Protein AF-A0A6B3GMR0-F1 (afdb_monomer)

Foldseek 3Di:
DVVLVVQLCCCCPVVNPDDPVSSGDADEDEQDPVVADCPPLVVLLVSQLVSLVVCVVVPHPYYFGDFSNVVPHPDDPVSNVSRVVSND

Structure (mmCIF, N/CA/C/O backbone):
data_AF-A0A6B3GMR0-F1
#
_entry.id   AF-A0A6B3GMR0-F1
#
loop_
_atom_site.group_PDB
_atom_site.id
_atom_site.type_symbol
_atom_site.label_atom_id
_atom_site.label_alt_id
_atom_site.label_comp_id
_atom_site.label_asym_id
_atom_site.label_entity_id
_atom_site.label_seq_id
_atom_site.pdbx_PDB_ins_code
_atom_site.Cartn_x
_atom_site.Cartn_y
_atom_site.Cartn_z
_atom_site.occupancy
_atom_site.B_iso_or_equiv
_atom_site.auth_seq_id
_atom_site.auth_comp_id
_atom_site.auth_asym_id
_atom_site.auth_atom_id
_atom_site.pdbx_PDB_model_num
ATOM 1 N N . ARG A 1 1 ? -0.401 -0.731 -12.820 1.00 96.06 1 ARG A N 1
ATOM 2 C CA . ARG A 1 1 ? -0.276 -1.360 -14.170 1.00 96.06 1 ARG A CA 1
ATOM 3 C C . ARG A 1 1 ? 0.146 -0.367 -15.259 1.00 96.06 1 ARG A C 1
ATOM 5 O O . ARG A 1 1 ? 1.236 -0.532 -15.789 1.00 96.06 1 ARG A O 1
ATOM 12 N N . ALA A 1 2 ? -0.661 0.653 -15.585 1.00 98.19 2 ALA A N 1
ATOM 13 C CA . ALA A 1 2 ? -0.328 1.638 -16.629 1.00 98.19 2 ALA A CA 1
ATOM 14 C C . ALA A 1 2 ? 1.026 2.335 -16.392 1.00 98.19 2 ALA A C 1
ATOM 16 O O . ALA A 1 2 ? 1.852 2.363 -17.299 1.00 98.19 2 ALA A O 1
ATOM 17 N N . ALA A 1 3 ? 1.296 2.759 -15.150 1.00 97.88 3 ALA A N 1
ATOM 18 C CA . ALA A 1 3 ? 2.569 3.367 -14.754 1.00 97.88 3 ALA A CA 1
ATOM 19 C C . ALA A 1 3 ? 3.801 2.532 -15.159 1.00 97.88 3 ALA A C 1
ATOM 21 O O . ALA A 1 3 ? 4.741 3.078 -15.721 1.00 97.88 3 ALA A O 1
ATOM 22 N N . ARG A 1 4 ? 3.771 1.199 -14.981 1.00 98.38 4 ARG A N 1
ATOM 23 C CA . ARG A 1 4 ? 4.887 0.316 -15.378 1.00 98.38 4 ARG A CA 1
ATOM 24 C C . ARG A 1 4 ? 5.149 0.348 -16.886 1.00 98.38 4 ARG A C 1
ATOM 26 O O . ARG A 1 4 ? 6.300 0.357 -17.301 1.00 98.38 4 ARG A O 1
ATOM 33 N N . ARG A 1 5 ? 4.090 0.390 -17.707 1.00 98.12 5 ARG A N 1
ATOM 34 C CA . ARG A 1 5 ? 4.208 0.456 -19.176 1.00 98.12 5 ARG A CA 1
ATOM 35 C C . ARG A 1 5 ? 4.742 1.806 -19.645 1.00 98.12 5 ARG A C 1
ATOM 37 O O . ARG A 1 5 ? 5.573 1.835 -20.544 1.00 98.12 5 ARG A O 1
ATOM 44 N N . ILE A 1 6 ? 4.253 2.896 -19.051 1.00 98.38 6 ILE A N 1
ATOM 45 C CA . ILE A 1 6 ? 4.712 4.257 -19.365 1.00 98.38 6 ILE A CA 1
ATOM 46 C C . ILE A 1 6 ? 6.191 4.392 -18.998 1.00 98.38 6 ILE A C 1
ATOM 48 O O . ILE A 1 6 ? 6.991 4.783 -19.841 1.00 98.38 6 ILE A O 1
ATOM 52 N N . TRP A 1 7 ? 6.557 3.970 -17.785 1.00 98.31 7 TRP A N 1
ATOM 53 C CA . TRP A 1 7 ? 7.935 3.984 -17.307 1.00 98.31 7 TRP A CA 1
ATOM 54 C C . TRP A 1 7 ? 8.878 3.197 -18.220 1.00 98.31 7 TRP A C 1
ATOM 56 O O . TRP A 1 7 ? 9.851 3.755 -18.715 1.00 98.31 7 TRP A O 1
ATOM 66 N N . ALA A 1 8 ? 8.568 1.927 -18.503 1.00 98.38 8 ALA A N 1
ATOM 67 C CA . ALA A 1 8 ? 9.412 1.087 -19.353 1.00 98.38 8 ALA A CA 1
ATOM 68 C C . ALA A 1 8 ? 9.611 1.694 -20.752 1.00 98.38 8 ALA A C 1
ATOM 70 O O . ALA A 1 8 ? 10.724 1.679 -21.280 1.00 98.38 8 ALA A O 1
ATOM 71 N N . ARG A 1 9 ? 8.549 2.280 -21.327 1.00 98.31 9 ARG A N 1
ATOM 72 C CA . ARG A 1 9 ? 8.612 2.968 -22.619 1.00 98.31 9 ARG A CA 1
ATOM 73 C C . ARG A 1 9 ? 9.566 4.156 -22.576 1.00 98.31 9 ARG A C 1
ATOM 75 O O . ARG A 1 9 ? 10.461 4.226 -23.406 1.00 98.31 9 ARG A O 1
ATOM 82 N N . TRP A 1 10 ? 9.410 5.053 -21.605 1.00 98.44 10 TRP A N 1
ATOM 83 C CA . TRP A 1 10 ? 10.271 6.234 -21.480 1.00 98.44 10 TRP A CA 1
ATOM 84 C C . TRP A 1 10 ? 11.726 5.861 -21.211 1.00 98.44 10 TRP A C 1
ATOM 86 O O . TRP A 1 10 ? 12.624 6.401 -21.853 1.00 98.44 10 TRP A O 1
ATOM 96 N N . MET A 1 11 ? 11.972 4.892 -20.326 1.00 98.50 11 MET A N 1
ATOM 97 C CA . MET A 1 11 ? 13.328 4.406 -20.067 1.00 98.50 11 MET A CA 1
ATOM 98 C C . MET A 1 11 ? 13.995 3.898 -21.346 1.00 98.50 11 MET A C 1
ATOM 100 O O . MET A 1 11 ? 15.156 4.212 -21.590 1.00 98.50 11 MET A O 1
ATOM 104 N N . LYS A 1 12 ? 13.267 3.157 -22.186 1.00 98.25 12 LYS A N 1
ATOM 105 C CA . LYS A 1 12 ? 13.796 2.620 -23.442 1.00 98.25 12 LYS A CA 1
ATOM 106 C C . LYS A 1 12 ? 13.952 3.686 -24.532 1.00 98.25 12 LYS A C 1
ATOM 108 O O . LYS A 1 12 ? 15.022 3.789 -25.120 1.00 98.25 12 LYS A O 1
ATOM 113 N N . GLU A 1 13 ? 12.892 4.434 -24.820 1.00 98.25 13 GLU A N 1
ATOM 114 C CA . GLU A 1 13 ? 12.788 5.302 -26.003 1.00 98.25 13 GLU A CA 1
ATOM 115 C C . GLU A 1 13 ? 13.395 6.689 -25.770 1.00 98.25 13 GLU A C 1
ATOM 117 O O . GLU A 1 13 ? 14.053 7.220 -26.659 1.00 98.25 13 GLU A O 1
ATOM 122 N N . THR A 1 14 ? 13.219 7.257 -24.576 1.00 98.19 14 THR A N 1
ATOM 123 C CA . THR A 1 14 ? 13.706 8.605 -24.246 1.00 98.19 14 THR A CA 1
ATOM 124 C C . THR A 1 14 ? 15.120 8.566 -23.678 1.00 98.19 14 THR A C 1
ATOM 126 O O . THR A 1 14 ? 15.952 9.397 -24.031 1.00 98.19 14 THR A O 1
ATOM 129 N N . TYR A 1 15 ? 15.403 7.600 -22.798 1.00 97.75 15 TYR A N 1
AT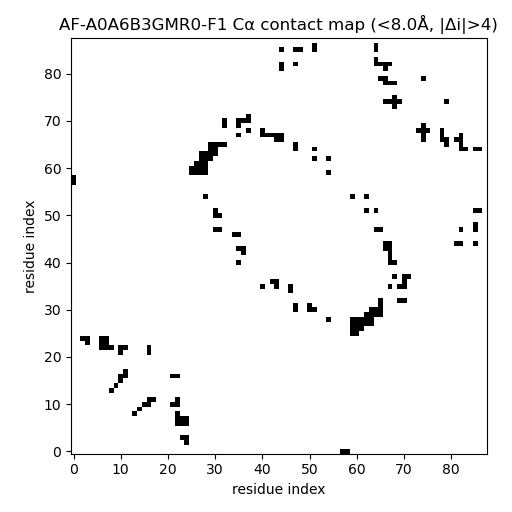OM 130 C CA . TYR A 1 15 ? 16.664 7.544 -22.046 1.00 97.75 15 TYR A CA 1
ATOM 131 C C . TYR A 1 15 ? 17.627 6.439 -22.509 1.00 97.75 15 TYR A C 1
ATOM 133 O O . TYR A 1 15 ? 18.730 6.324 -21.978 1.00 97.75 15 TYR A O 1
ATOM 141 N N . GLY A 1 16 ? 17.244 5.623 -23.499 1.00 97.88 16 GLY A N 1
ATOM 142 C CA . GLY A 1 16 ? 18.129 4.625 -24.108 1.00 97.88 16 GLY A CA 1
ATOM 143 C C . GLY A 1 16 ? 18.530 3.463 -23.190 1.00 97.88 16 GLY A C 1
ATOM 144 O O . GLY A 1 16 ? 19.605 2.884 -23.366 1.00 97.88 16 GLY A O 1
ATOM 145 N N . ALA A 1 17 ? 17.703 3.110 -22.199 1.00 97.81 17 ALA A N 1
ATOM 146 C CA . ALA A 1 17 ? 17.979 2.027 -21.256 1.00 97.81 17 ALA A CA 1
ATOM 147 C C . ALA A 1 17 ? 18.135 0.671 -21.968 1.00 97.81 17 ALA A C 1
ATOM 149 O O . ALA A 1 17 ? 17.198 0.155 -22.581 1.00 97.81 17 ALA A O 1
ATOM 150 N N . ARG A 1 18 ? 19.325 0.069 -21.843 1.00 95.44 18 ARG A N 1
ATOM 151 C CA . ARG A 1 18 ? 19.722 -1.138 -22.594 1.00 95.44 18 ARG A CA 1
ATOM 152 C C . ARG A 1 18 ? 19.410 -2.467 -21.907 1.00 95.44 18 ARG A C 1
ATOM 154 O O . ARG A 1 18 ? 19.486 -3.501 -22.556 1.00 95.44 18 ARG A O 1
ATOM 161 N N . THR A 1 19 ? 19.099 -2.460 -20.613 1.00 97.81 19 THR A N 1
ATOM 162 C CA . THR A 1 19 ? 18.809 -3.682 -19.849 1.00 97.81 19 THR A CA 1
ATOM 163 C C . THR A 1 19 ? 17.364 -3.695 -19.380 1.00 97.81 19 THR A C 1
ATOM 165 O O . THR A 1 19 ? 16.815 -2.656 -19.008 1.00 97.81 19 THR A O 1
ATOM 168 N N . ASP A 1 20 ? 16.762 -4.882 -19.321 1.00 96.19 20 ASP A N 1
ATOM 169 C CA . ASP A 1 20 ? 15.375 -5.038 -18.866 1.00 96.19 20 ASP A CA 1
ATOM 170 C C . ASP A 1 20 ? 15.188 -4.535 -17.433 1.00 96.19 20 ASP A C 1
ATOM 172 O O . ASP A 1 20 ? 14.207 -3.862 -17.125 1.00 96.19 20 ASP A O 1
ATOM 176 N N . LYS A 1 21 ? 16.177 -4.778 -16.561 1.00 97.56 21 LYS A N 1
ATOM 177 C CA . LYS A 1 21 ? 16.153 -4.312 -15.166 1.00 97.56 21 LYS A CA 1
ATOM 178 C C . LYS A 1 21 ? 16.062 -2.790 -15.055 1.00 97.56 21 LYS A C 1
ATOM 180 O O . LYS A 1 21 ? 15.364 -2.299 -14.174 1.00 97.56 21 LYS A O 1
ATOM 185 N N . ALA A 1 22 ? 16.728 -2.043 -15.939 1.00 97.44 22 ALA A N 1
ATOM 186 C CA . ALA A 1 22 ? 16.655 -0.581 -15.948 1.00 97.44 22 ALA A CA 1
ATOM 187 C C . ALA A 1 22 ? 15.272 -0.056 -16.382 1.00 97.44 22 ALA A C 1
ATOM 189 O O . ALA A 1 22 ? 14.937 1.095 -16.120 1.00 97.44 22 ALA A O 1
ATOM 190 N N . GLN A 1 23 ? 14.448 -0.900 -17.009 1.00 97.94 23 GLN A N 1
ATOM 191 C CA . GLN A 1 23 ? 13.085 -0.571 -17.430 1.00 97.94 23 GLN A CA 1
ATOM 192 C C . GLN A 1 23 ? 12.027 -0.984 -16.389 1.00 97.94 23 GLN A C 1
ATOM 194 O O . GLN A 1 23 ? 10.840 -0.708 -16.571 1.00 97.94 23 GLN A O 1
ATOM 199 N N . TRP A 1 24 ? 12.415 -1.641 -15.289 1.00 97.94 24 TRP A N 1
ATOM 200 C CA . TRP A 1 24 ? 11.478 -2.069 -14.249 1.00 97.94 24 TRP A CA 1
ATOM 201 C C . TRP A 1 24 ? 11.070 -0.905 -13.347 1.00 97.94 24 TRP A C 1
ATOM 203 O O . TRP A 1 24 ? 11.901 -0.297 -12.677 1.00 97.94 24 TRP A O 1
ATOM 213 N N . LEU A 1 25 ? 9.764 -0.661 -13.251 1.00 98.12 25 LEU A N 1
ATOM 214 C CA . LEU A 1 25 ? 9.200 0.201 -12.216 1.00 98.12 25 LEU A CA 1
ATOM 215 C C . LEU A 1 25 ? 8.841 -0.648 -10.994 1.00 98.12 25 LEU A C 1
ATOM 217 O O . LEU A 1 25 ? 7.835 -1.367 -11.009 1.00 98.12 25 LEU A O 1
ATOM 221 N N . ARG A 1 26 ? 9.662 -0.536 -9.948 1.00 98.00 26 ARG A N 1
ATOM 222 C CA . ARG A 1 26 ? 9.360 -1.046 -8.605 1.00 98.00 26 ARG A CA 1
ATOM 223 C C . ARG A 1 26 ? 8.750 0.067 -7.767 1.00 98.00 26 ARG A C 1
ATOM 225 O O . ARG A 1 26 ? 9.180 1.211 -7.885 1.00 98.00 26 ARG A O 1
ATOM 232 N N . PHE A 1 27 ? 7.762 -0.257 -6.943 1.00 98.12 27 PHE A N 1
ATOM 233 C CA . PHE A 1 27 ? 7.064 0.747 -6.145 1.00 98.12 27 PHE A CA 1
ATOM 234 C C . PHE A 1 27 ? 6.562 0.178 -4.821 1.00 98.12 27 PHE A C 1
ATOM 236 O O . PHE A 1 27 ? 6.221 -1.003 -4.714 1.00 98.12 27 PHE A O 1
ATOM 243 N N . HIS A 1 28 ? 6.538 1.064 -3.832 1.00 98.44 28 HIS A N 1
ATOM 244 C CA . HIS A 1 28 ? 5.823 0.893 -2.580 1.00 98.44 28 HIS A CA 1
ATOM 245 C C . HIS A 1 28 ? 4.400 1.429 -2.746 1.00 98.44 28 HIS A C 1
ATOM 247 O O . HIS A 1 28 ? 4.189 2.407 -3.466 1.00 98.44 28 HIS A O 1
ATOM 253 N N . THR A 1 29 ? 3.442 0.806 -2.069 1.00 98.56 29 THR A N 1
ATOM 254 C CA . THR A 1 29 ? 2.070 1.307 -1.973 1.00 98.56 29 THR A CA 1
ATOM 255 C C . THR A 1 29 ? 1.702 1.475 -0.511 1.00 98.56 29 THR A C 1
ATOM 257 O O . THR A 1 29 ? 2.003 0.603 0.297 1.00 98.56 29 THR A O 1
ATOM 260 N N . GLN A 1 30 ? 1.010 2.563 -0.197 1.00 98.56 30 GLN A N 1
ATOM 261 C CA . GLN A 1 30 ? 0.344 2.772 1.079 1.00 98.56 30 GLN A CA 1
ATOM 262 C C . GLN A 1 30 ? -1.159 2.900 0.819 1.00 98.56 30 GLN A C 1
ATOM 264 O O . GLN A 1 30 ? -1.559 3.505 -0.180 1.00 98.56 30 GLN A O 1
ATOM 269 N N . THR A 1 31 ? -1.987 2.312 1.681 1.00 98.38 31 THR A N 1
ATOM 270 C CA . THR A 1 31 ? -3.442 2.536 1.671 1.00 98.38 31 THR A CA 1
ATOM 271 C C . THR A 1 31 ? -3.762 4.014 1.935 1.00 98.38 31 THR A C 1
ATOM 273 O O . THR A 1 31 ? -2.938 4.766 2.456 1.00 98.38 31 THR A O 1
ATOM 276 N N . ALA A 1 32 ? -4.934 4.495 1.542 1.00 97.75 32 ALA A N 1
ATOM 277 C CA . ALA A 1 32 ? -5.203 5.928 1.534 1.00 97.75 32 ALA A CA 1
ATOM 278 C C . ALA A 1 32 ? -5.529 6.446 2.945 1.00 97.75 32 ALA A C 1
ATOM 280 O O . ALA A 1 32 ? -6.593 6.174 3.482 1.00 97.75 32 ALA A O 1
ATOM 281 N N . GLY A 1 33 ? -4.655 7.264 3.545 1.00 96.12 33 GLY A N 1
ATOM 282 C CA . GLY A 1 33 ? -4.943 7.863 4.862 1.00 96.12 33 GLY A CA 1
ATOM 283 C C . GLY A 1 33 ? -6.196 8.749 4.845 1.00 96.12 33 GLY A C 1
ATOM 284 O O . GLY A 1 33 ? -6.983 8.757 5.784 1.00 96.12 33 GLY A O 1
ATOM 285 N N . VAL A 1 34 ? -6.433 9.433 3.721 1.00 96.25 34 VAL A N 1
ATOM 286 C CA . VAL A 1 34 ? -7.593 10.317 3.523 1.00 96.25 34 VAL A CA 1
ATOM 287 C C . VAL A 1 34 ? -8.931 9.571 3.395 1.00 96.25 34 VAL A C 1
ATOM 289 O O . VAL A 1 34 ? -9.977 10.200 3.516 1.00 96.25 34 VAL A O 1
ATOM 292 N N . SER A 1 35 ? -8.934 8.255 3.137 1.00 96.81 35 SER A N 1
ATOM 293 C CA . SER A 1 35 ? -10.181 7.475 3.035 1.00 96.81 35 SER A CA 1
ATOM 294 C C . SER A 1 35 ? -10.726 7.039 4.400 1.00 96.81 35 SER A C 1
ATOM 296 O O . SER A 1 35 ? -11.879 6.605 4.499 1.00 96.81 35 SER A O 1
ATOM 298 N N . LEU A 1 36 ? -9.914 7.159 5.451 1.00 97.19 36 LEU A N 1
ATOM 299 C CA . LEU A 1 36 ? -10.266 6.746 6.797 1.00 97.19 36 LEU A CA 1
ATOM 300 C C . LEU A 1 36 ? -11.200 7.757 7.468 1.00 97.19 36 LEU A C 1
ATOM 302 O O . LEU A 1 36 ? -11.131 8.962 7.231 1.00 97.19 36 LEU A O 1
ATOM 306 N N . THR A 1 37 ? -12.067 7.264 8.351 1.00 97.44 37 THR A N 1
ATOM 307 C CA . THR A 1 37 ? -13.018 8.097 9.096 1.00 97.44 37 THR A CA 1
ATOM 308 C C . THR A 1 37 ? -12.798 7.982 10.598 1.00 97.44 37 THR A C 1
ATOM 310 O O . THR A 1 37 ? -12.675 6.876 11.122 1.00 97.44 37 THR A O 1
ATOM 313 N N . ALA A 1 38 ? -12.824 9.120 11.297 1.00 96.00 38 ALA A N 1
ATOM 314 C CA . ALA A 1 38 ? -12.834 9.153 12.761 1.00 96.00 38 ALA A CA 1
ATOM 315 C C . ALA A 1 38 ? -14.138 8.558 13.322 1.00 96.00 38 ALA A C 1
ATOM 317 O O . ALA A 1 38 ? -14.154 7.888 14.352 1.00 96.00 38 ALA A O 1
ATOM 318 N N . GLN A 1 39 ? -15.250 8.787 12.624 1.00 96.56 39 GLN A N 1
ATOM 319 C CA . GLN A 1 39 ? -16.541 8.190 12.926 1.00 96.56 39 GLN A CA 1
ATOM 320 C C . GLN A 1 39 ? -16.544 6.722 12.501 1.00 96.56 39 GLN A C 1
ATOM 322 O O . GLN A 1 39 ? -16.147 6.395 11.382 1.00 96.56 39 GLN A O 1
ATOM 327 N N . GLN A 1 40 ? -17.049 5.853 13.381 1.00 96.06 40 GLN A N 1
ATOM 328 C CA . GLN A 1 40 ? -17.141 4.407 13.148 1.00 96.06 40 GLN A CA 1
ATOM 329 C C . GLN A 1 40 ? -15.810 3.813 12.632 1.00 96.06 40 GLN A C 1
ATOM 331 O O . GLN A 1 40 ? -15.778 3.230 11.544 1.00 96.06 40 GLN A O 1
ATOM 336 N N . PRO A 1 41 ? -14.707 3.949 13.393 1.00 95.12 41 PRO A N 1
ATOM 337 C CA . PRO A 1 41 ? -13.357 3.658 12.905 1.00 95.12 41 PRO A CA 1
ATOM 338 C C . PRO A 1 41 ? -13.149 2.183 12.541 1.00 95.12 41 PRO A C 1
ATOM 340 O O . PRO A 1 41 ? -12.317 1.868 11.705 1.00 95.12 41 PRO A O 1
ATOM 343 N N . TYR A 1 42 ? -13.961 1.258 13.058 1.00 97.12 42 TYR A N 1
ATOM 344 C CA . TYR A 1 42 ? -13.932 -0.147 12.630 1.00 97.12 42 TYR A CA 1
ATOM 345 C C . TYR A 1 42 ? -14.225 -0.339 11.133 1.00 97.12 42 TYR A C 1
ATOM 347 O O . TYR A 1 42 ? -13.712 -1.278 10.526 1.00 97.12 42 TYR A O 1
ATOM 355 N N . ASN A 1 43 ? -14.966 0.577 10.497 1.00 97.69 43 ASN A N 1
ATOM 356 C CA . ASN A 1 43 ? -15.175 0.548 9.047 1.00 97.69 43 ASN A CA 1
ATOM 357 C C . ASN A 1 43 ? -13.866 0.763 8.267 1.00 97.69 43 ASN A C 1
ATOM 359 O O . ASN A 1 43 ? -13.760 0.335 7.118 1.00 97.69 43 ASN A O 1
ATOM 363 N N . ASN A 1 44 ? -12.853 1.379 8.886 1.00 98.00 44 ASN A N 1
ATOM 364 C CA . ASN A 1 44 ? -11.532 1.561 8.289 1.00 98.00 44 ASN A CA 1
ATOM 365 C C . ASN A 1 44 ? -10.830 0.224 8.039 1.00 98.00 44 ASN A C 1
ATOM 367 O O . ASN A 1 44 ? -10.124 0.112 7.048 1.00 98.00 44 ASN A O 1
ATOM 371 N N . VAL A 1 45 ? -11.098 -0.818 8.838 1.00 98.00 45 VAL A N 1
ATOM 372 C CA . VAL A 1 45 ? -10.549 -2.166 8.591 1.00 98.00 45 VAL A CA 1
ATOM 373 C C . VAL A 1 45 ? -10.992 -2.684 7.221 1.00 98.00 45 VAL A C 1
ATOM 375 O O . VAL A 1 45 ? -10.177 -3.167 6.440 1.00 98.00 45 VAL A O 1
ATOM 378 N N . VAL A 1 46 ? -12.275 -2.518 6.886 1.00 98.44 46 VAL A N 1
ATOM 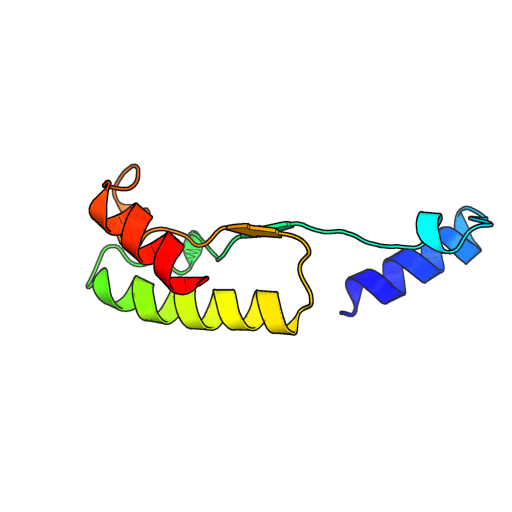379 C CA . VAL A 1 46 ? -12.826 -2.948 5.591 1.00 98.44 46 VAL A CA 1
ATOM 380 C C . VAL A 1 46 ? -12.274 -2.099 4.444 1.00 98.44 46 VAL A C 1
ATOM 382 O O . VAL A 1 46 ? -11.920 -2.645 3.399 1.00 98.44 46 VAL A O 1
ATOM 385 N N . ARG A 1 47 ? -12.153 -0.77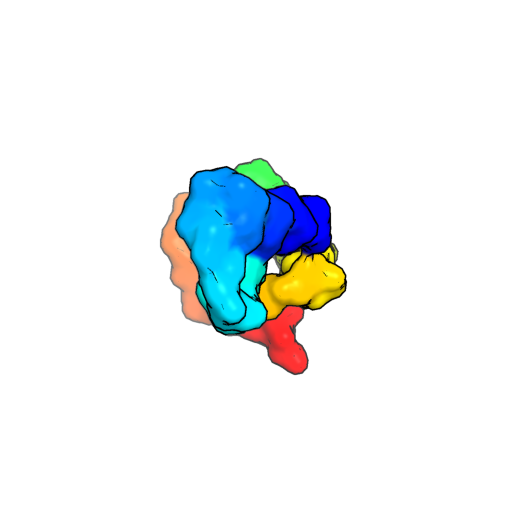7 4.633 1.00 98.38 47 ARG A N 1
ATOM 386 C CA . ARG A 1 47 ? -11.553 0.126 3.632 1.00 98.38 47 ARG A CA 1
ATOM 387 C C . ARG A 1 47 ? -10.113 -0.277 3.328 1.00 98.38 47 ARG A C 1
ATOM 389 O O . ARG A 1 47 ? -9.793 -0.575 2.178 1.00 98.38 47 ARG A O 1
ATOM 396 N N . THR A 1 48 ? -9.290 -0.381 4.370 1.00 98.44 48 THR A N 1
ATOM 397 C CA . THR A 1 48 ? -7.888 -0.792 4.277 1.00 98.44 48 THR A CA 1
ATOM 398 C C . THR A 1 48 ? -7.757 -2.172 3.631 1.00 98.44 48 THR A C 1
ATOM 400 O O . THR A 1 48 ? -6.894 -2.343 2.779 1.00 98.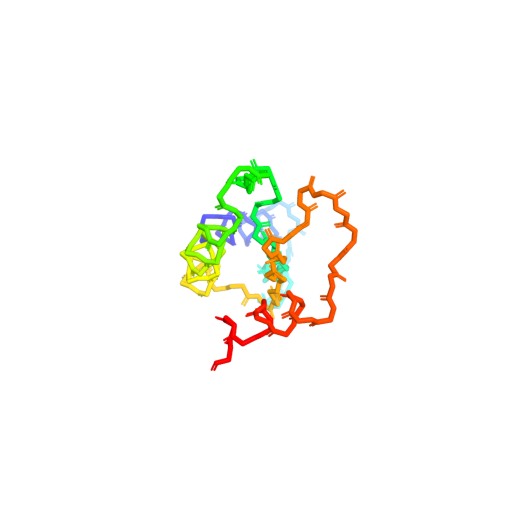44 48 THR A O 1
ATOM 403 N N . ALA A 1 49 ? -8.627 -3.141 3.943 1.00 98.69 49 ALA A N 1
ATOM 404 C CA . ALA A 1 49 ? -8.592 -4.469 3.323 1.00 98.69 49 ALA A CA 1
ATOM 405 C C . ALA A 1 49 ? -8.833 -4.430 1.801 1.00 98.69 49 ALA A C 1
ATOM 407 O O . ALA A 1 49 ? -8.106 -5.068 1.034 1.00 98.69 49 ALA A O 1
ATOM 408 N N . VAL A 1 50 ? -9.813 -3.649 1.335 1.00 98.69 50 VAL A N 1
ATOM 409 C CA . VAL A 1 50 ? -10.101 -3.498 -0.105 1.00 98.69 50 VAL A CA 1
ATOM 410 C C . VAL A 1 50 ? -8.969 -2.759 -0.827 1.00 98.69 50 VAL A C 1
ATOM 412 O O . VAL A 1 50 ? -8.577 -3.129 -1.941 1.00 98.69 50 VAL A O 1
ATOM 415 N N . GLU A 1 51 ? -8.405 -1.731 -0.199 1.00 98.75 51 GLU A N 1
ATOM 416 C CA . GLU A 1 51 ? -7.268 -0.979 -0.734 1.00 98.75 51 GLU A CA 1
ATOM 417 C C . GLU A 1 51 ? -5.992 -1.836 -0.785 1.00 98.75 51 GLU A C 1
ATOM 419 O O . GLU A 1 51 ? -5.285 -1.835 -1.796 1.00 98.75 51 GLU A O 1
ATOM 424 N N . ALA A 1 52 ? -5.737 -2.635 0.254 1.00 98.62 52 ALA A N 1
ATOM 425 C CA . ALA A 1 52 ? -4.636 -3.592 0.314 1.00 98.62 52 ALA A CA 1
ATOM 426 C C . ALA A 1 52 ? -4.746 -4.634 -0.805 1.00 98.62 52 ALA A C 1
ATOM 428 O O . ALA A 1 52 ? -3.792 -4.835 -1.562 1.00 98.62 52 ALA A O 1
ATOM 429 N N . LEU A 1 53 ? -5.930 -5.229 -0.994 1.00 98.69 53 LEU A N 1
ATOM 430 C CA . LEU A 1 53 ? -6.181 -6.156 -2.098 1.00 98.69 53 LEU A CA 1
ATOM 431 C C . LEU A 1 53 ? -5.944 -5.483 -3.459 1.00 98.69 53 LEU A C 1
ATOM 433 O O . LEU A 1 53 ? -5.332 -6.071 -4.352 1.00 98.69 53 LEU A O 1
ATOM 437 N N . SER A 1 54 ? -6.362 -4.225 -3.609 1.00 98.62 54 SER A N 1
ATOM 438 C CA . SER A 1 54 ? -6.115 -3.444 -4.826 1.00 98.62 54 SER A CA 1
ATOM 439 C C . SER A 1 54 ? -4.618 -3.237 -5.086 1.00 98.62 54 SER A C 1
ATOM 441 O O . SER A 1 54 ? -4.173 -3.340 -6.233 1.00 98.62 54 SER A O 1
ATOM 443 N N . ALA A 1 55 ? -3.816 -3.003 -4.043 1.00 98.50 55 ALA A N 1
ATOM 444 C CA . ALA A 1 55 ? -2.361 -2.895 -4.146 1.00 98.50 55 ALA A CA 1
ATOM 445 C C . ALA A 1 55 ? -1.702 -4.229 -4.545 1.00 98.50 55 ALA A C 1
ATOM 447 O O . ALA A 1 55 ? -0.829 -4.247 -5.424 1.00 98.50 55 ALA A O 1
ATOM 448 N N . VAL A 1 56 ? -2.158 -5.346 -3.962 1.00 98.44 56 VAL A N 1
ATOM 449 C CA . VAL A 1 56 ? -1.700 -6.709 -4.289 1.00 98.44 56 VAL A CA 1
ATOM 450 C C . VAL A 1 56 ? -2.000 -7.044 -5.750 1.00 98.44 56 VAL A C 1
ATOM 452 O O . VAL A 1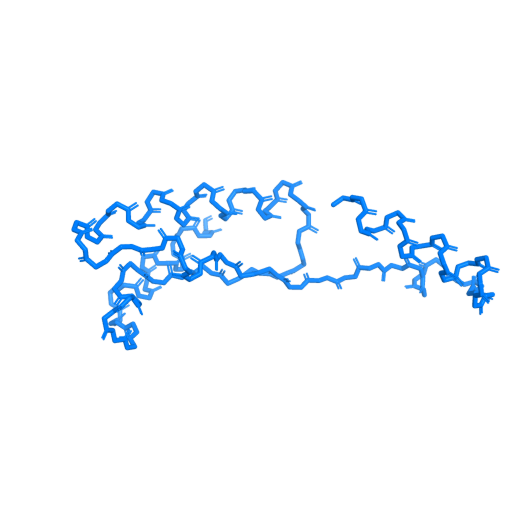 56 ? -1.084 -7.358 -6.511 1.00 98.44 56 VAL A O 1
ATOM 455 N N . LEU A 1 57 ? -3.250 -6.880 -6.194 1.00 98.50 57 LEU A N 1
ATOM 456 C CA . LEU A 1 57 ? -3.647 -7.092 -7.595 1.00 98.50 57 LEU A CA 1
ATOM 457 C C . LEU A 1 57 ? -2.972 -6.086 -8.548 1.00 98.50 57 LEU A C 1
ATOM 459 O O . LEU A 1 57 ? -2.723 -6.366 -9.725 1.00 98.50 57 LEU A O 1
ATOM 463 N N . GLY A 1 58 ? -2.619 -4.907 -8.035 1.00 98.25 58 GLY A N 1
ATOM 464 C CA . GLY A 1 58 ? -1.799 -3.907 -8.709 1.00 98.25 58 GLY A CA 1
ATOM 465 C C . GLY A 1 58 ? -0.340 -4.333 -8.909 1.00 98.25 58 GLY A C 1
ATOM 466 O O . GLY A 1 58 ? 0.340 -3.755 -9.771 1.00 98.25 58 GLY A O 1
ATOM 467 N N . GLY A 1 59 ? 0.130 -5.354 -8.190 1.00 98.12 59 GLY A N 1
ATOM 468 C CA . GLY A 1 59 ? 1.488 -5.892 -8.226 1.00 98.12 59 GLY A CA 1
ATOM 469 C C . GLY A 1 59 ? 2.510 -4.970 -7.566 1.00 98.12 59 GLY A C 1
ATOM 470 O O . GLY A 1 59 ? 3.504 -4.635 -8.212 1.00 98.12 59 GLY A O 1
ATOM 471 N N . THR A 1 60 ? 2.215 -4.486 -6.355 1.00 98.44 60 THR A N 1
ATOM 472 C CA . THR A 1 60 ? 3.159 -3.716 -5.521 1.00 98.44 60 THR A CA 1
ATOM 473 C C . THR A 1 60 ? 4.350 -4.567 -5.070 1.00 98.44 60 THR A C 1
ATOM 475 O O . THR A 1 60 ? 4.243 -5.788 -4.978 1.00 98.44 60 THR A O 1
ATOM 478 N N . ASN A 1 61 ? 5.499 -3.938 -4.799 1.00 98.38 61 ASN A N 1
ATOM 479 C CA . ASN A 1 61 ? 6.688 -4.631 -4.281 1.00 98.38 61 ASN A CA 1
ATOM 480 C C . ASN A 1 61 ? 6.774 -4.610 -2.753 1.00 98.38 61 ASN A C 1
ATOM 482 O O . ASN A 1 61 ? 7.414 -5.474 -2.165 1.00 98.38 61 ASN A O 1
ATOM 486 N N . SER A 1 62 ? 6.152 -3.619 -2.125 1.00 98.31 62 SER A N 1
ATOM 487 C CA . SER A 1 62 ? 5.954 -3.543 -0.680 1.00 98.31 62 SER A CA 1
ATOM 488 C C . SER A 1 62 ? 4.657 -2.793 -0.390 1.00 98.31 62 SER A C 1
ATOM 490 O O . SER A 1 62 ? 4.203 -1.994 -1.218 1.00 98.31 62 SER A O 1
ATOM 492 N N . LEU A 1 63 ? 4.042 -3.065 0.758 1.00 98.44 63 LEU A N 1
ATOM 493 C CA . LEU A 1 63 ? 2.735 -2.526 1.121 1.00 98.44 63 LEU A CA 1
ATOM 494 C C . LEU A 1 63 ? 2.731 -2.034 2.571 1.00 98.44 63 LEU A C 1
ATOM 496 O O . LEU A 1 63 ? 3.206 -2.721 3.472 1.00 98.44 63 LEU A O 1
ATOM 500 N N . HIS A 1 64 ? 2.192 -0.837 2.775 1.00 98.50 64 HIS A N 1
ATOM 501 C CA . HIS A 1 64 ? 1.808 -0.312 4.077 1.00 98.50 64 HIS A CA 1
ATOM 502 C C . HIS A 1 64 ? 0.280 -0.256 4.152 1.00 98.50 64 HIS A C 1
ATOM 504 O O . HIS A 1 64 ? -0.375 0.344 3.298 1.00 98.50 64 HIS A O 1
ATOM 510 N N . THR A 1 65 ? -0.273 -0.873 5.185 1.00 97.81 65 THR A N 1
ATOM 511 C CA . THR A 1 65 ? -1.695 -0.837 5.529 1.00 97.81 65 THR A CA 1
ATOM 512 C C . THR A 1 65 ? -1.887 0.076 6.724 1.00 97.81 65 THR A C 1
ATOM 514 O O . THR A 1 65 ? -1.253 -0.136 7.754 1.00 97.81 65 THR A O 1
ATOM 517 N N . ASN A 1 66 ? -2.755 1.065 6.573 1.00 97.50 66 ASN A N 1
ATOM 518 C CA . ASN A 1 66 ? -3.042 2.056 7.599 1.00 97.50 66 ASN A CA 1
ATOM 519 C C . ASN A 1 66 ? -3.811 1.430 8.762 1.00 97.50 66 ASN A C 1
ATOM 521 O O . ASN A 1 66 ? -4.605 0.497 8.575 1.00 97.50 66 ASN A O 1
ATOM 525 N N . ALA A 1 67 ? -3.606 1.981 9.952 1.00 96.31 67 ALA A N 1
ATOM 526 C CA . ALA A 1 67 ? -4.307 1.546 11.148 1.00 96.31 67 ALA A CA 1
ATOM 527 C C . ALA A 1 67 ? -5.713 2.156 11.216 1.00 96.31 67 ALA A C 1
ATOM 529 O O . ALA A 1 67 ? -5.981 3.241 10.699 1.00 96.31 67 ALA A O 1
ATOM 530 N N . LEU A 1 68 ? -6.643 1.461 11.873 1.00 94.62 68 LEU A N 1
ATOM 531 C CA . LEU A 1 68 ? -8.042 1.896 11.925 1.00 94.62 68 LEU A CA 1
ATOM 532 C C . LEU A 1 68 ? -8.254 3.208 12.708 1.00 94.62 68 LEU A C 1
ATOM 534 O O . LEU A 1 68 ? -9.260 3.881 12.490 1.00 94.62 68 LEU A O 1
ATOM 538 N N . ASP A 1 69 ? -7.328 3.559 13.604 1.00 92.12 69 ASP A N 1
ATOM 539 C CA . ASP A 1 69 ? -7.351 4.723 14.502 1.00 92.12 69 ASP A CA 1
ATOM 540 C C . ASP A 1 69 ? -6.475 5.898 14.019 1.00 92.12 69 ASP A C 1
ATOM 542 O O . ASP A 1 69 ? -6.446 6.954 14.654 1.00 92.12 69 ASP A O 1
ATOM 546 N N . GLU A 1 70 ? -5.833 5.764 12.855 1.00 89.56 70 GLU A N 1
ATOM 547 C CA . GLU A 1 70 ? -4.819 6.701 12.345 1.00 89.56 70 GLU A CA 1
ATOM 548 C C . GLU A 1 70 ? -5.376 8.100 12.017 1.00 89.56 70 GLU A C 1
ATOM 550 O O . GLU A 1 70 ? -4.642 9.082 11.938 1.00 89.56 70 GLU A O 1
ATOM 555 N N . THR A 1 71 ? -6.701 8.231 11.894 1.00 89.94 71 THR A N 1
ATOM 556 C CA . THR A 1 71 ? -7.372 9.537 11.768 1.00 89.94 71 THR A CA 1
ATOM 557 C C . THR A 1 71 ? -7.314 10.390 13.033 1.00 89.94 71 THR A C 1
ATOM 559 O O . THR A 1 71 ? -7.598 11.583 12.965 1.00 89.94 71 THR A O 1
ATOM 562 N N . LEU A 1 72 ? -7.041 9.783 14.191 1.00 89.19 72 LEU A N 1
ATOM 563 C CA . LEU A 1 72 ? -7.102 10.443 15.497 1.00 89.19 72 LEU A CA 1
ATOM 564 C C . LEU A 1 72 ? -5.717 10.655 16.107 1.00 89.19 72 LEU A C 1
ATOM 566 O O . LEU A 1 72 ? -5.467 11.697 16.710 1.00 89.19 72 LEU A O 1
ATOM 570 N N . ALA A 1 73 ? -4.836 9.666 15.984 1.00 89.88 73 ALA A N 1
ATOM 571 C CA . ALA A 1 73 ? -3.514 9.681 16.593 1.00 89.88 73 ALA A CA 1
ATOM 572 C C . ALA A 1 73 ? -2.577 8.702 15.876 1.00 89.88 73 ALA A C 1
ATOM 574 O O . ALA A 1 73 ? -2.955 8.044 14.909 1.00 89.88 73 ALA A O 1
ATOM 575 N N . LEU A 1 74 ? -1.347 8.590 16.383 1.00 93.00 74 LEU A N 1
ATOM 576 C CA . LEU A 1 74 ? -0.476 7.477 16.021 1.00 93.00 74 LEU A CA 1
ATOM 577 C C . LEU A 1 74 ? -1.133 6.139 16.414 1.00 93.00 74 LEU A C 1
ATOM 579 O O . LEU A 1 74 ? -1.810 6.096 17.447 1.00 93.00 74 LEU A O 1
ATOM 583 N N . PRO A 1 75 ? -0.914 5.063 15.637 1.00 92.44 75 PRO A N 1
ATOM 584 C CA . PRO A 1 75 ? -1.568 3.783 15.870 1.00 92.44 75 PRO A CA 1
ATOM 585 C C . PRO A 1 75 ? -1.309 3.223 17.265 1.00 92.44 75 PRO A C 1
ATOM 587 O O . PRO A 1 75 ? -0.164 3.159 17.721 1.00 92.44 75 PRO A O 1
ATOM 590 N N . SER A 1 76 ? -2.367 2.743 17.914 1.00 95.88 76 SER A N 1
ATOM 591 C CA . SER A 1 76 ? -2.222 1.842 19.056 1.00 95.88 76 SER A CA 1
ATOM 592 C C . SER A 1 76 ? -1.607 0.505 18.622 1.00 95.88 76 SER A C 1
ATOM 594 O O . SER A 1 76 ? -1.706 0.107 17.461 1.00 95.88 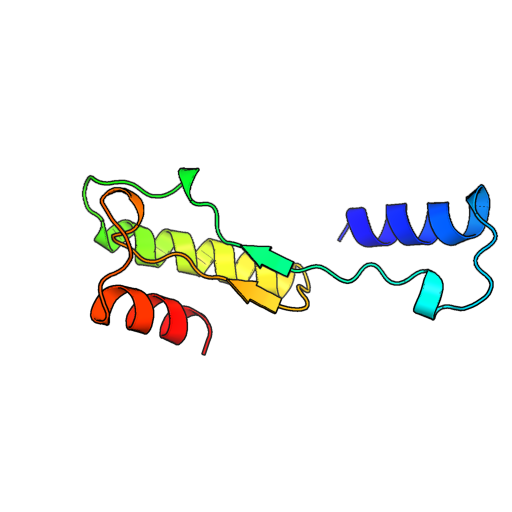76 SER A O 1
ATOM 596 N N . GLU A 1 77 ? -0.998 -0.229 19.558 1.00 96.62 77 GLU A N 1
ATOM 597 C CA . GLU A 1 77 ? -0.412 -1.550 19.275 1.00 96.62 77 GLU A CA 1
ATOM 598 C C . GLU A 1 77 ? -1.443 -2.512 18.662 1.00 96.62 77 GLU A C 1
ATOM 600 O O . GLU A 1 77 ? -1.170 -3.160 17.653 1.00 96.62 77 GLU A O 1
ATOM 605 N N . GLN A 1 78 ? -2.664 -2.527 19.204 1.00 96.19 78 GLN A N 1
ATOM 606 C CA . GLN A 1 78 ? -3.753 -3.352 18.686 1.00 96.19 78 GLN A CA 1
ATOM 607 C C . GLN A 1 78 ? -4.161 -2.947 17.261 1.00 96.19 78 GLN A C 1
ATOM 609 O O . GLN A 1 78 ? -4.371 -3.811 16.408 1.00 96.19 78 GLN A O 1
ATOM 614 N N . ALA A 1 79 ? -4.277 -1.64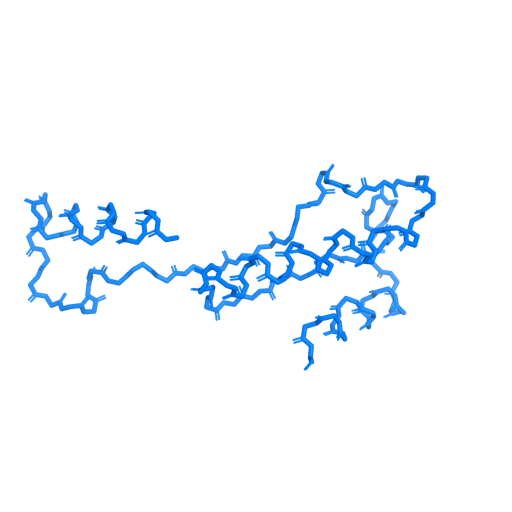7 16.975 1.00 96.12 79 ALA A N 1
ATOM 615 C CA . ALA A 1 79 ? -4.640 -1.180 15.639 1.00 96.12 79 ALA A CA 1
ATOM 616 C C . ALA A 1 79 ? -3.531 -1.460 14.612 1.00 96.12 79 ALA A C 1
ATOM 618 O O . ALA A 1 79 ? -3.826 -1.847 13.478 1.00 96.12 79 ALA A O 1
A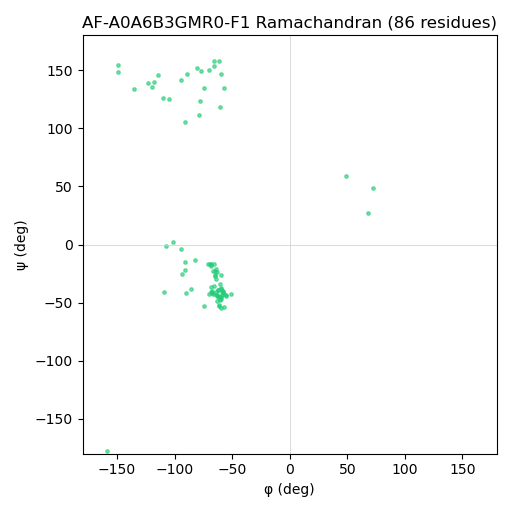TOM 619 N N . ALA A 1 80 ? -2.265 -1.342 15.023 1.00 96.75 80 ALA A N 1
ATOM 620 C CA . ALA A 1 80 ? -1.114 -1.728 14.217 1.00 96.75 80 ALA A CA 1
ATOM 621 C C . ALA A 1 80 ? -1.085 -3.243 13.940 1.00 96.75 80 ALA A C 1
ATOM 623 O O . ALA A 1 80 ? -0.817 -3.651 12.807 1.00 96.75 80 ALA A O 1
ATOM 624 N N . GLU A 1 81 ? -1.411 -4.087 14.926 1.00 97.75 81 GLU A N 1
ATOM 625 C CA . GLU A 1 81 ? -1.515 -5.536 14.723 1.00 97.75 81 GLU A CA 1
ATOM 626 C C . GLU A 1 81 ? -2.616 -5.882 13.713 1.00 97.75 81 GLU A C 1
ATOM 628 O O . GLU A 1 81 ? -2.375 -6.665 12.795 1.00 97.75 81 GLU A O 1
ATOM 633 N N . ILE A 1 82 ? -3.801 -5.273 13.820 1.00 97.69 82 ILE A N 1
ATOM 634 C CA . ILE A 1 82 ? -4.899 -5.492 12.862 1.00 97.69 82 ILE A CA 1
ATOM 635 C C . ILE A 1 82 ? -4.467 -5.110 11.441 1.00 97.69 82 ILE A C 1
ATOM 637 O O . ILE A 1 82 ? -4.723 -5.855 10.490 1.00 97.69 82 ILE A O 1
ATOM 641 N N . ALA A 1 83 ? -3.778 -3.977 11.286 1.00 97.06 83 ALA A N 1
ATOM 642 C CA . ALA A 1 83 ? -3.246 -3.558 9.997 1.00 97.06 83 ALA A CA 1
ATOM 643 C C . ALA A 1 83 ? -2.246 -4.588 9.441 1.00 97.06 83 ALA A C 1
ATOM 645 O O . ALA A 1 83 ? -2.367 -4.998 8.288 1.00 97.06 83 ALA A O 1
ATOM 646 N N . LEU A 1 84 ? -1.324 -5.091 10.270 1.00 97.69 84 LEU A N 1
ATOM 647 C CA . LEU A 1 84 ? -0.391 -6.150 9.878 1.00 97.69 84 LEU A CA 1
ATOM 648 C C . LEU A 1 84 ? -1.121 -7.434 9.450 1.00 97.69 84 LEU A C 1
ATOM 650 O O . LEU A 1 84 ? -0.800 -7.999 8.405 1.00 97.69 84 LEU A O 1
ATOM 654 N N . ARG A 1 85 ? -2.115 -7.884 10.226 1.00 98.06 85 ARG A N 1
ATOM 655 C CA . ARG A 1 85 ? -2.915 -9.088 9.930 1.00 98.06 85 ARG A CA 1
ATOM 656 C C . ARG A 1 85 ? -3.748 -8.946 8.660 1.00 98.06 85 ARG A C 1
ATOM 658 O O . ARG A 1 85 ? -4.019 -9.943 8.015 1.00 98.06 85 ARG A O 1
ATOM 665 N N . THR A 1 86 ? -4.104 -7.725 8.265 1.00 97.56 86 THR A N 1
ATOM 666 C CA . THR A 1 86 ? -4.801 -7.470 6.993 1.00 97.56 86 THR A CA 1
ATOM 667 C C . THR A 1 86 ? -3.944 -7.853 5.776 1.00 97.56 86 THR A C 1
ATOM 669 O O . THR A 1 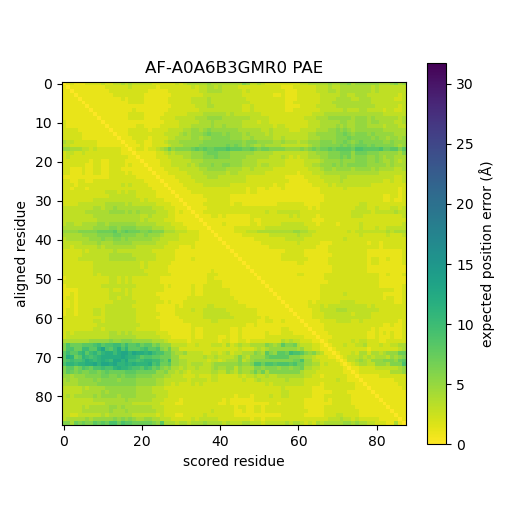86 ? -4.491 -8.129 4.711 1.00 97.56 86 THR A O 1
ATOM 672 N N . GLN A 1 87 ? -2.611 -7.881 5.909 1.00 96.38 87 GLN A N 1
ATOM 673 C CA . GLN A 1 87 ? -1.700 -8.273 4.826 1.00 96.38 87 GLN A CA 1
ATOM 674 C C . GLN A 1 87 ? -1.340 -9.770 4.790 1.00 96.38 87 GLN A C 1
ATOM 676 O O . GLN A 1 87 ? -0.867 -10.224 3.748 1.00 96.38 87 GLN A O 1
ATOM 681 N N . GLN A 1 88 ? -1.470 -10.495 5.908 1.00 94.81 88 GLN A N 1
ATOM 682 C CA . GLN A 1 88 ? -0.982 -11.875 6.084 1.00 94.81 88 GLN A CA 1
ATOM 683 C C . GLN A 1 88 ? -1.980 -12.914 5.577 1.00 94.81 88 GLN A C 1
ATOM 685 O O . GLN A 1 88 ? -1.510 -13.894 4.956 1.00 94.81 88 GLN A O 1
#

pLDDT: mean 97.09, std 2.11, range [89.19, 98.75]

Mean predicted aligned error: 2.73 Å

Secondary structure (DSSP, 8-state):
-HHHHHHHHHHHHTT---SGGGG----EEE--GGG--SSSTTHHHHHHHHHHHHHHHHT-SEEE---TTTTTSSPPHHHHHHHHHHH-

Sequence (88 aa):
RAARRIWARWMKETYGARTDKAQWLRFHTQTAGVSLTAQQPYNNVVRTAVEALSAVLGGTNSLHTNALDETLALPSEQAAEIALRTQQ

Nearest PDB structures (foldseek):
  4r3u-assembly1_A-2  TM=9.983E-01  e=9.425E-08  Aquincola tertiaricarbonis
  3bic-assembly1_A  TM=9.926E-01  e=1.557E-07  Homo sapiens
  4r3u-assembly2_B-3  TM=9.984E-01  e=2.571E-07  Aquincola tertiaricarbonis
  8gju-assembly2_H  TM=9.927E-01  e=2.915E-07  Homo sapiens
  8gju-assembly1_J  TM=9.926E-01  e=3.305E-07  Homo sapiens

Radius of gyration: 16.82 Å; Cα contacts (8 Å, |Δi|>4): 110; chains: 1; bounding box: 37×22×45 Å

Solvent-accessible surface area (backbone atoms only — not comparable to full-atom values): 5062 Å² total; per-residue (Å²): 96,68,64,42,56,55,47,27,46,43,30,39,76,75,67,61,47,87,48,73,75,70,30,60,72,80,48,77,44,67,40,66,74,86,77,50,43,76,70,70,27,74,56,27,52,59,51,37,43,56,43,47,50,50,40,56,78,50,63,52,77,43,78,47,58,60,33,39,52,49,73,77,42,81,62,50,74,69,34,44,49,53,23,54,58,65,75,108